Protein AF-A6J201-F1 (afdb_monomer_lite)

Foldseek 3Di:
DDDDDDDDDDDDDDDDDDDDDDDDDDDDDDDDDDDDDDDDDDDDPDPPPDDPDDCPCVVQWDADPVRDIDGCPDVVNVVVVVLVVVLVVLVVVLVVVVVVPDPCSVVSVVVSVD

InterPro domains:
  IPR016030 Cobalamin adenosyltransferase-like [PF01923] (52-112)
  IPR029499 Corrinoid adenosyltransferase, PduO-type [PTHR12213] (20-112)
  IPR036451 Cobalamin adenosyltransferase-like superfamily [G3DSA:1.20.1200.10] (62-114)
  IPR036451 Cobalamin adenosyltransferase-like superfamily [SSF89028] (51-111)

pLDDT: mean 70.96, std 21.81, range [35.56, 96.06]

Organism: Rattus norvegicus (NCBI:txid10116)

Radius of gyration: 30.6 Å; chains: 1; bounding box: 52×51×93 Å

Sequence (114 aa):
MAVWTFGGRLGLRGRLGGCRLLCPRFQSFGPQGGEDGDRPQPSSKAAKVLKIYTKTGDKGLSSTFTGERRPKDDQVFEALGTTDELSSAIGFAMELITEKGHTFAEELRKVKSV

Structure (mmCIF, N/CA/C/O backbone):
data_AF-A6J201-F1
#
_entry.id   AF-A6J201-F1
#
loop_
_atom_site.group_PDB
_atom_site.id
_atom_site.type_symbol
_atom_site.label_atom_id
_atom_site.label_alt_id
_atom_site.label_comp_id
_atom_site.label_asym_id
_atom_site.label_entity_id
_atom_site.label_seq_id
_atom_site.pdbx_PDB_ins_code
_atom_site.Cartn_x
_atom_site.Cartn_y
_atom_site.Cartn_z
_atom_site.occupancy
_atom_site.B_iso_or_equiv
_atom_site.auth_seq_id
_atom_site.auth_comp_id
_atom_site.auth_asym_id
_atom_site.auth_atom_id
_atom_site.pdbx_PDB_model_num
ATOM 1 N N . MET A 1 1 ? 13.793 35.196 77.330 1.00 38.09 1 MET A N 1
ATOM 2 C CA . MET A 1 1 ? 14.763 35.305 76.218 1.00 38.09 1 MET A CA 1
ATOM 3 C C . MET A 1 1 ? 14.027 35.125 74.898 1.00 38.09 1 MET A C 1
ATOM 5 O O . MET A 1 1 ? 13.117 34.312 74.858 1.00 38.09 1 MET A O 1
ATOM 9 N N . ALA A 1 2 ? 14.475 35.855 73.871 1.00 43.28 2 ALA A N 1
ATOM 10 C CA . ALA A 1 2 ? 14.192 35.691 72.440 1.00 43.28 2 ALA A CA 1
ATOM 11 C C . ALA A 1 2 ? 12.790 36.081 71.924 1.00 43.28 2 ALA A C 1
ATOM 13 O O . ALA A 1 2 ? 11.877 35.270 71.813 1.00 43.28 2 ALA A O 1
ATOM 14 N N . VAL A 1 3 ? 12.695 37.350 71.512 1.00 47.50 3 VAL A N 1
ATOM 15 C CA . VAL A 1 3 ? 11.806 37.816 70.442 1.00 47.50 3 VAL A CA 1
ATOM 16 C C . VAL A 1 3 ? 12.310 37.228 69.117 1.00 47.50 3 VAL A C 1
ATOM 18 O O . VAL A 1 3 ? 13.510 37.298 68.858 1.00 47.50 3 VAL A O 1
ATOM 21 N N . TRP A 1 4 ? 11.437 36.651 68.290 1.00 39.66 4 TRP A N 1
ATOM 22 C CA . TRP A 1 4 ? 11.756 36.302 66.901 1.00 39.66 4 TRP A CA 1
ATOM 23 C C . TRP A 1 4 ? 10.675 36.852 65.976 1.00 39.66 4 TRP A C 1
ATOM 25 O O . TRP A 1 4 ? 9.480 36.632 66.160 1.00 39.66 4 TRP A O 1
ATOM 35 N N . THR A 1 5 ? 11.140 37.646 65.021 1.00 47.25 5 THR A N 1
ATOM 36 C CA . THR A 1 5 ? 10.380 38.407 64.043 1.00 47.25 5 THR A CA 1
ATOM 37 C C . THR A 1 5 ? 10.041 37.553 62.825 1.00 47.25 5 THR A C 1
ATOM 39 O O . THR A 1 5 ? 10.774 36.653 62.423 1.00 47.25 5 THR A O 1
ATOM 42 N N . PHE A 1 6 ? 8.894 37.869 62.232 1.00 44.47 6 PHE A N 1
ATOM 43 C CA . PHE A 1 6 ? 8.360 37.280 61.013 1.00 44.47 6 PHE A CA 1
ATOM 44 C C . PHE A 1 6 ? 9.068 37.899 59.797 1.00 44.47 6 PHE A C 1
ATOM 46 O O . PHE A 1 6 ? 8.992 39.109 59.584 1.00 44.47 6 PHE A O 1
ATOM 53 N N . GLY A 1 7 ? 9.749 37.089 58.989 1.00 41.38 7 GLY A N 1
ATOM 54 C CA . GLY A 1 7 ? 10.387 37.541 57.756 1.00 41.38 7 GLY A CA 1
ATOM 55 C C . GLY A 1 7 ? 10.617 36.387 56.786 1.00 41.38 7 GLY A C 1
ATOM 56 O O . GLY A 1 7 ? 11.066 35.322 57.192 1.00 41.38 7 GLY A O 1
ATOM 57 N N . GLY A 1 8 ? 10.327 36.611 55.499 1.00 39.28 8 GLY A N 1
ATOM 58 C CA . GLY A 1 8 ? 10.816 35.755 54.410 1.00 39.28 8 GLY A CA 1
ATOM 59 C C . GLY A 1 8 ? 9.752 35.264 53.434 1.00 39.28 8 GLY A C 1
ATOM 60 O O . GLY A 1 8 ? 9.233 34.165 53.555 1.00 39.28 8 GLY A O 1
ATOM 61 N N . ARG A 1 9 ? 9.456 36.090 52.432 1.00 42.91 9 ARG A N 1
ATOM 62 C CA . ARG A 1 9 ? 8.483 35.890 51.352 1.00 42.91 9 ARG A CA 1
ATOM 63 C C . ARG A 1 9 ? 9.128 35.070 50.217 1.00 42.91 9 ARG A C 1
ATOM 65 O O . ARG A 1 9 ? 10.058 35.566 49.591 1.00 42.91 9 ARG A O 1
ATOM 72 N N . LEU A 1 10 ? 8.633 33.863 49.919 1.00 45.03 10 LEU A N 1
ATOM 73 C CA . LEU A 1 10 ? 8.966 33.110 48.695 1.00 45.03 10 LEU A CA 1
ATOM 74 C C . LEU A 1 10 ? 7.795 33.166 47.704 1.00 45.03 10 LEU A C 1
ATOM 76 O O . LEU A 1 10 ? 6.654 32.898 48.066 1.00 45.03 10 LEU A O 1
ATOM 80 N N . GLY A 1 11 ? 8.084 33.493 46.443 1.00 42.25 11 GLY A N 1
ATOM 81 C CA . GLY A 1 11 ? 7.097 33.470 45.363 1.00 42.25 11 GLY A CA 1
ATOM 82 C C . GLY A 1 11 ? 7.676 33.932 44.028 1.00 42.25 11 GLY A C 1
ATOM 83 O O . GLY A 1 11 ? 7.420 35.052 43.592 1.00 42.25 11 GLY A O 1
ATOM 84 N N . LEU A 1 12 ? 8.470 33.074 43.383 1.00 47.09 12 LEU A N 1
ATOM 85 C CA . LEU A 1 12 ? 8.933 33.254 42.004 1.00 47.09 12 LEU A CA 1
ATOM 86 C C . LEU A 1 12 ? 7.750 33.088 41.035 1.00 47.09 12 LEU A C 1
ATOM 88 O O . LEU A 1 12 ? 7.214 31.996 40.868 1.00 47.09 12 LEU A O 1
ATOM 92 N N . ARG A 1 13 ? 7.343 34.187 40.389 1.00 42.47 13 ARG A N 1
ATOM 93 C CA . ARG A 1 13 ? 6.370 34.202 39.286 1.00 42.47 13 ARG A CA 1
ATOM 94 C C . ARG A 1 13 ? 7.081 33.939 37.955 1.00 42.47 13 ARG A C 1
ATOM 96 O O . ARG A 1 13 ? 7.772 34.809 37.429 1.00 42.47 13 ARG A O 1
ATOM 103 N N . GLY A 1 14 ? 6.879 32.744 37.404 1.00 37.72 14 GLY A N 1
ATOM 104 C CA . GLY A 1 14 ? 7.305 32.350 36.061 1.00 37.72 14 GLY A CA 1
ATOM 105 C C . GLY A 1 14 ? 6.380 32.890 34.964 1.00 37.72 14 GLY A C 1
ATOM 106 O O . GLY A 1 14 ? 5.275 32.403 34.766 1.00 37.72 14 GLY A O 1
ATOM 107 N N . ARG A 1 15 ? 6.871 33.937 34.297 1.00 40.66 15 ARG A N 1
ATOM 108 C CA . ARG A 1 15 ? 6.705 34.382 32.898 1.00 40.66 15 ARG A CA 1
ATOM 109 C C . ARG A 1 15 ? 5.712 33.602 31.995 1.00 40.66 15 ARG A C 1
ATOM 111 O O . ARG A 1 15 ? 6.036 32.540 31.474 1.00 40.66 15 ARG A O 1
ATOM 118 N N . LEU A 1 16 ? 4.561 34.221 31.708 1.00 44.47 16 LEU A N 1
ATOM 119 C CA . LEU A 1 16 ? 3.648 33.864 30.609 1.00 44.47 16 LEU A CA 1
ATOM 120 C C . LEU A 1 16 ? 4.186 34.376 29.262 1.00 44.47 16 LEU A C 1
ATOM 122 O O . LEU A 1 16 ? 4.643 35.516 29.155 1.00 44.47 16 LEU A O 1
ATOM 126 N N . GLY A 1 17 ? 4.130 33.511 28.247 1.00 38.53 17 GLY A N 1
ATOM 127 C CA . GLY A 1 17 ? 4.542 33.775 26.872 1.00 38.53 17 GLY A CA 1
ATOM 128 C C . GLY A 1 17 ? 3.583 34.709 26.135 1.00 38.53 17 GLY A C 1
ATOM 129 O O . GLY A 1 17 ? 2.373 34.502 26.124 1.00 38.53 17 GLY A O 1
ATOM 130 N N . GLY A 1 18 ? 4.151 35.731 25.495 1.00 38.69 18 GLY A N 1
ATOM 131 C CA . GLY A 1 18 ? 3.462 36.620 24.570 1.00 38.69 18 GLY A CA 1
ATOM 132 C C . GLY A 1 18 ? 3.904 36.332 23.142 1.00 38.69 18 GLY A C 1
ATOM 133 O O . GLY A 1 18 ? 5.049 36.591 22.776 1.00 38.69 18 GLY A O 1
ATOM 134 N N . CYS A 1 19 ? 2.972 35.811 22.352 1.00 43.88 19 CYS A N 1
ATOM 135 C CA . CYS A 1 19 ? 3.015 35.773 20.898 1.00 43.88 19 CYS A CA 1
ATOM 136 C C . CYS A 1 19 ? 3.247 37.193 20.348 1.00 43.88 19 CYS A C 1
ATOM 138 O O . CYS A 1 19 ? 2.490 38.109 20.672 1.00 43.88 19 CYS A O 1
ATOM 140 N N . ARG A 1 20 ? 4.255 37.388 19.494 1.00 39.69 20 ARG A N 1
ATOM 141 C CA . ARG A 1 20 ? 4.321 38.551 18.602 1.00 39.69 20 ARG A CA 1
ATOM 142 C C . ARG A 1 20 ? 4.885 38.132 17.249 1.00 39.69 20 ARG A C 1
ATOM 144 O O . ARG A 1 20 ? 6.086 37.952 17.081 1.00 39.69 20 ARG A O 1
ATOM 151 N N . LEU A 1 21 ? 3.945 37.965 16.322 1.00 53.16 21 LEU A N 1
ATOM 152 C CA . LEU A 1 21 ? 4.075 38.168 14.883 1.00 53.16 21 LEU A CA 1
ATOM 153 C C . LEU A 1 21 ? 5.155 39.196 14.551 1.00 53.16 21 LEU A C 1
ATOM 155 O O . LEU A 1 21 ? 4.984 40.347 14.935 1.00 53.16 21 LEU A O 1
ATOM 159 N N . LEU A 1 22 ? 6.165 38.820 13.769 1.00 44.97 22 LEU A N 1
ATOM 160 C CA . LEU A 1 22 ? 6.859 39.749 12.877 1.00 44.97 22 LEU A CA 1
ATOM 161 C C . LEU A 1 22 ? 7.380 38.983 11.656 1.00 44.97 22 LEU A C 1
ATOM 163 O O . LEU A 1 22 ? 8.350 38.233 11.733 1.00 44.97 22 LEU A O 1
ATOM 167 N N . CYS A 1 23 ? 6.715 39.195 10.522 1.00 49.47 23 CYS A N 1
ATOM 168 C CA . CYS A 1 23 ? 7.236 38.916 9.192 1.00 49.47 23 CYS A CA 1
ATOM 169 C C . CYS A 1 23 ? 8.565 39.664 8.984 1.00 49.47 23 CYS A C 1
ATOM 171 O O . CYS A 1 23 ? 8.607 40.873 9.226 1.00 49.47 23 CYS A O 1
ATOM 173 N N . PRO A 1 24 ? 9.600 39.032 8.412 1.00 45.31 24 PRO A N 1
ATOM 174 C CA . PRO A 1 24 ? 10.596 39.738 7.627 1.00 45.31 24 PRO A CA 1
ATOM 175 C C . PRO A 1 24 ? 10.324 39.410 6.152 1.00 45.31 24 PRO A C 1
ATOM 177 O O . PRO A 1 24 ? 10.431 38.276 5.705 1.00 45.31 24 PRO A O 1
ATOM 180 N N . ARG A 1 25 ? 9.742 40.353 5.416 1.00 42.03 25 ARG A N 1
ATOM 181 C CA . ARG A 1 25 ? 10.501 41.382 4.691 1.00 42.03 25 ARG A CA 1
ATOM 182 C C . ARG A 1 25 ? 11.094 40.805 3.406 1.00 42.03 25 ARG A C 1
ATOM 184 O O . ARG A 1 25 ? 12.270 40.492 3.309 1.00 42.03 25 ARG A O 1
ATOM 191 N N . PHE A 1 26 ? 10.199 40.724 2.425 1.00 53.38 26 PHE A N 1
ATOM 192 C CA . PHE A 1 26 ? 10.428 41.079 1.029 1.00 53.38 26 PHE A CA 1
ATOM 193 C C . PHE A 1 26 ? 11.690 41.946 0.847 1.00 53.38 26 PHE A C 1
ATOM 195 O O . PHE A 1 26 ? 11.688 43.131 1.188 1.00 53.38 26 PHE A O 1
ATOM 202 N N . GLN A 1 27 ? 12.764 41.342 0.336 1.00 43.62 27 GLN A N 1
ATOM 203 C CA . GLN A 1 27 ? 13.927 42.033 -0.217 1.00 43.62 27 GLN A CA 1
ATOM 204 C C . GLN A 1 27 ? 14.290 41.386 -1.555 1.00 43.62 27 GLN A C 1
ATOM 206 O O . GLN A 1 27 ? 14.860 40.306 -1.623 1.00 43.62 27 GLN A O 1
ATOM 211 N N . SER A 1 28 ? 13.812 42.063 -2.596 1.00 41.72 28 SER A N 1
ATOM 212 C CA . SER A 1 28 ? 14.432 42.354 -3.885 1.00 41.72 28 SER A CA 1
ATOM 213 C C . SER A 1 28 ? 15.590 41.502 -4.416 1.00 41.72 28 SER A C 1
ATOM 215 O O . SER A 1 28 ? 16.656 41.423 -3.822 1.00 41.72 28 SER A O 1
ATOM 217 N N . PHE A 1 29 ? 15.382 41.124 -5.681 1.00 39.34 29 PHE A N 1
ATOM 218 C CA . PHE A 1 29 ? 16.308 41.234 -6.812 1.00 39.34 29 PHE A CA 1
ATOM 219 C C . PHE A 1 29 ? 17.630 40.459 -6.791 1.00 39.34 29 PHE A C 1
ATOM 221 O O . PHE A 1 29 ? 18.591 40.813 -6.119 1.00 39.34 29 PHE A O 1
ATOM 228 N N . GLY A 1 30 ? 17.720 39.551 -7.762 1.00 37.91 30 GLY A N 1
ATOM 229 C CA . GLY A 1 30 ? 18.953 39.277 -8.488 1.00 37.91 30 GLY A CA 1
ATOM 230 C C . GLY A 1 30 ? 18.702 38.334 -9.667 1.00 37.91 30 GLY A C 1
ATOM 231 O O . GLY A 1 30 ? 18.435 37.159 -9.431 1.00 37.91 30 GLY A O 1
ATOM 232 N N . PRO A 1 31 ? 18.759 38.804 -10.926 1.00 57.78 31 PRO A N 1
ATOM 233 C CA . PRO A 1 31 ? 18.970 37.951 -12.085 1.00 57.78 31 PRO A CA 1
ATOM 234 C C . PRO A 1 31 ? 20.478 37.839 -12.357 1.00 57.78 31 PRO A C 1
ATOM 236 O O . PRO A 1 31 ? 21.179 38.850 -12.345 1.00 57.78 31 PRO A O 1
ATOM 239 N N . GLN A 1 32 ? 20.968 36.624 -12.590 1.00 41.81 32 GLN A N 1
ATOM 240 C CA . GLN A 1 32 ? 22.244 36.282 -13.243 1.00 41.81 32 GLN A CA 1
ATOM 241 C C . GLN A 1 32 ? 22.271 34.748 -13.289 1.00 41.81 32 GLN A C 1
ATOM 243 O O . GLN A 1 32 ? 22.065 34.102 -12.269 1.00 41.81 32 GLN A O 1
ATOM 248 N N . GLY A 1 33 ? 22.280 34.104 -14.450 1.00 35.56 33 GLY A N 1
ATOM 249 C CA . GLY A 1 33 ? 23.325 34.208 -15.465 1.00 35.56 33 GLY A CA 1
ATOM 250 C C . GLY A 1 33 ? 24.074 32.876 -15.401 1.00 35.56 33 GLY A C 1
ATOM 251 O O . GLY A 1 33 ? 24.537 32.498 -14.331 1.00 35.56 33 GLY A O 1
ATOM 252 N N . GLY A 1 34 ? 24.044 32.100 -16.485 1.00 48.12 34 GLY A N 1
ATOM 253 C CA . GLY A 1 34 ? 24.728 30.810 -16.541 1.00 48.12 34 GLY A CA 1
ATOM 254 C C . GLY A 1 34 ? 26.236 30.998 -16.602 1.00 48.12 34 GLY A C 1
ATOM 255 O O . GLY A 1 34 ? 26.679 31.955 -17.219 1.00 48.12 34 GLY A O 1
ATOM 256 N N . GLU A 1 35 ? 26.979 30.068 -16.006 1.00 38.41 35 GLU A N 1
ATOM 257 C CA . GLU A 1 35 ? 28.402 29.851 -16.258 1.00 38.41 35 GLU A CA 1
ATOM 258 C C . GLU A 1 35 ? 28.771 28.413 -15.869 1.00 38.41 35 GLU A C 1
ATOM 260 O O . GLU A 1 35 ? 28.362 27.884 -14.830 1.00 38.41 35 GLU A O 1
ATOM 265 N N . ASP A 1 36 ? 29.480 27.777 -16.795 1.00 43.88 36 ASP A N 1
ATOM 266 C CA . ASP A 1 36 ? 30.012 26.429 -16.749 1.00 43.88 36 ASP A CA 1
ATOM 267 C C . ASP A 1 36 ? 31.116 26.266 -15.696 1.00 43.88 36 ASP A C 1
ATOM 269 O O . ASP A 1 36 ? 31.918 27.163 -15.466 1.00 43.88 36 ASP A O 1
ATOM 273 N N . GLY A 1 37 ? 31.214 25.047 -15.159 1.00 49.72 37 GLY A N 1
ATOM 274 C CA . GLY A 1 37 ? 32.472 24.472 -14.687 1.00 49.72 37 GLY A CA 1
ATOM 275 C C . GLY A 1 37 ? 33.038 24.995 -13.368 1.00 49.72 37 GLY A C 1
ATOM 276 O O . GLY A 1 37 ? 33.890 25.869 -13.365 1.00 49.72 37 GLY A O 1
ATOM 277 N N . ASP A 1 38 ? 32.732 24.300 -12.268 1.00 42.41 38 ASP A N 1
ATOM 278 C CA . ASP A 1 38 ? 33.796 23.869 -11.356 1.00 42.41 38 ASP A CA 1
ATOM 279 C C . ASP A 1 38 ? 33.343 22.719 -10.445 1.00 42.41 38 ASP A C 1
ATOM 281 O O . ASP A 1 38 ? 32.232 22.698 -9.912 1.00 42.41 38 ASP A O 1
ATOM 285 N N . ARG A 1 39 ? 34.208 21.715 -10.285 1.00 57.59 39 ARG A N 1
ATOM 286 C CA . ARG A 1 39 ? 33.991 20.538 -9.429 1.00 57.59 39 ARG A CA 1
ATOM 287 C C . ARG A 1 39 ? 34.337 20.902 -7.979 1.00 57.59 39 ARG A C 1
ATOM 289 O O . ARG A 1 39 ? 35.516 21.120 -7.709 1.00 57.59 39 ARG A O 1
ATOM 296 N N . PRO A 1 40 ? 33.420 20.809 -6.996 1.00 52.47 40 PRO A N 1
ATOM 297 C CA . PRO A 1 40 ? 33.815 20.908 -5.596 1.00 52.47 40 PRO A CA 1
ATOM 298 C C . PRO A 1 40 ? 34.229 19.530 -5.060 1.00 52.47 40 PRO A C 1
ATOM 300 O O . PRO A 1 40 ? 33.459 18.567 -5.084 1.00 52.47 40 PRO A O 1
ATOM 303 N N . GLN A 1 41 ? 35.467 19.444 -4.575 1.00 54.25 41 GLN A N 1
ATOM 304 C CA . GLN A 1 41 ? 36.003 18.334 -3.779 1.00 54.25 41 GLN A CA 1
ATOM 305 C C . GLN A 1 41 ? 35.333 18.273 -2.384 1.00 54.25 41 GLN A C 1
ATOM 307 O O . GLN A 1 41 ? 34.807 19.282 -1.908 1.00 54.25 41 GLN A O 1
ATOM 312 N N . PRO A 1 42 ? 35.311 17.097 -1.722 1.00 56.19 42 PRO A N 1
ATOM 313 C CA . PRO A 1 42 ? 34.365 16.783 -0.658 1.00 56.19 42 PRO A CA 1
ATOM 314 C C . PRO A 1 42 ? 34.805 17.397 0.672 1.00 56.19 42 PRO A C 1
ATOM 316 O O . PRO A 1 42 ? 35.763 16.938 1.292 1.00 56.19 42 PRO A O 1
ATOM 319 N N . SER A 1 43 ? 34.081 18.410 1.145 1.00 50.53 43 SER A N 1
ATOM 320 C CA . SER A 1 43 ? 34.320 19.014 2.453 1.00 50.53 43 SER A CA 1
ATOM 321 C C . SER A 1 43 ? 33.136 18.794 3.394 1.00 50.53 43 SER A C 1
ATOM 323 O O . SER A 1 43 ? 31.983 19.086 3.090 1.00 50.53 43 SER A O 1
ATOM 325 N N . SER A 1 44 ? 33.469 18.283 4.581 1.00 56.59 44 SER A N 1
ATOM 326 C CA . SER A 1 44 ? 32.642 18.185 5.789 1.00 56.59 44 SER A CA 1
ATOM 327 C C . SER A 1 44 ? 31.425 17.246 5.730 1.00 56.59 44 SER A C 1
ATOM 329 O O . SER A 1 44 ? 30.462 17.433 4.990 1.00 56.59 44 SER A O 1
ATOM 331 N N . LYS A 1 45 ? 31.447 16.209 6.579 1.00 59.47 45 LYS A N 1
ATOM 332 C CA . LYS A 1 45 ? 30.300 15.329 6.842 1.00 59.47 45 LYS A CA 1
ATOM 333 C C . LYS A 1 45 ? 29.214 16.105 7.600 1.00 59.47 45 LYS A C 1
ATOM 335 O O . LYS A 1 45 ? 29.042 15.927 8.801 1.00 59.47 45 LYS A O 1
ATOM 340 N N . ALA A 1 46 ? 28.474 16.958 6.901 1.00 65.44 46 ALA A N 1
ATOM 341 C CA . ALA A 1 46 ? 27.154 17.376 7.342 1.00 65.44 46 ALA A CA 1
ATOM 342 C C . ALA A 1 46 ?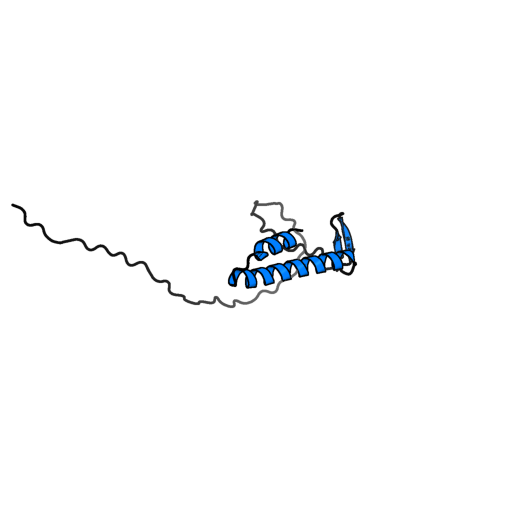 26.231 16.151 7.270 1.00 65.44 46 ALA A C 1
ATOM 344 O O . ALA A 1 46 ? 26.220 15.446 6.255 1.00 65.44 46 ALA A O 1
ATOM 345 N N . ALA A 1 47 ? 25.485 15.870 8.341 1.00 67.50 47 ALA A N 1
ATOM 346 C CA . ALA A 1 47 ? 24.436 14.857 8.327 1.00 67.50 47 ALA A CA 1
ATOM 347 C C . ALA A 1 47 ? 23.451 15.225 7.214 1.00 67.50 47 ALA A C 1
ATOM 349 O O . ALA A 1 47 ? 22.668 16.168 7.331 1.00 67.50 47 ALA A O 1
ATOM 350 N N . LYS A 1 48 ? 23.571 14.540 6.077 1.00 75.88 48 LYS A N 1
ATOM 351 C CA . LYS A 1 48 ? 22.747 14.802 4.909 1.00 75.88 48 LYS A CA 1
ATOM 352 C C . LYS A 1 48 ? 21.329 14.413 5.306 1.00 75.88 48 LYS A C 1
ATOM 354 O O . LYS A 1 48 ? 21.054 13.227 5.458 1.00 75.88 48 LYS A O 1
ATOM 359 N N . VAL A 1 49 ? 20.458 15.401 5.517 1.00 80.75 49 VAL A N 1
ATOM 360 C CA . VAL A 1 49 ? 19.024 15.164 5.712 1.00 80.75 49 VAL A CA 1
ATOM 361 C C . VAL A 1 49 ? 18.562 14.340 4.515 1.00 80.75 49 VAL A C 1
ATOM 363 O O . VAL A 1 49 ? 18.608 14.812 3.373 1.00 80.75 49 VAL A O 1
ATOM 366 N N . LEU A 1 50 ? 18.230 13.072 4.762 1.00 86.38 50 LEU A N 1
ATOM 367 C CA . LEU A 1 50 ? 17.799 12.164 3.712 1.00 86.38 50 LEU A CA 1
ATOM 368 C C . LEU A 1 50 ? 16.475 12.694 3.172 1.00 86.38 50 LEU A C 1
ATOM 370 O O . LEU A 1 50 ? 15.505 12.868 3.907 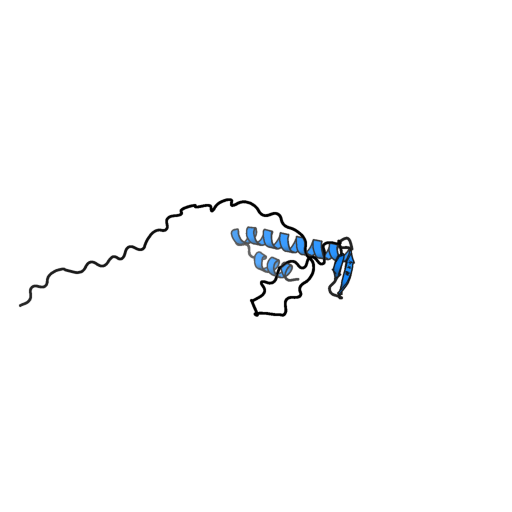1.00 86.38 50 LEU A O 1
ATOM 374 N N . LYS A 1 51 ? 16.456 13.003 1.877 1.00 87.44 51 LYS A N 1
ATOM 375 C CA . LYS A 1 51 ? 15.223 13.388 1.197 1.00 87.44 51 LYS A CA 1
ATOM 376 C C . LYS A 1 51 ? 14.339 12.147 1.117 1.00 87.44 51 LYS A C 1
ATOM 378 O O . LYS A 1 51 ? 14.808 11.101 0.682 1.00 87.44 51 LYS A O 1
ATOM 383 N N . ILE A 1 52 ? 13.072 12.287 1.502 1.00 90.38 52 ILE A N 1
ATOM 384 C CA . ILE A 1 52 ? 12.073 11.207 1.414 1.00 90.38 52 ILE A CA 1
ATOM 385 C C . ILE A 1 52 ? 11.843 10.799 -0.056 1.00 90.38 52 ILE A C 1
ATOM 387 O O . ILE A 1 52 ? 11.519 9.653 -0.341 1.00 90.38 52 ILE A O 1
ATOM 391 N N . TYR A 1 53 ? 12.061 11.717 -1.006 1.00 89.31 53 TYR A N 1
ATOM 392 C CA . TYR A 1 53 ? 11.868 11.486 -2.437 1.00 89.31 53 TYR A CA 1
ATOM 393 C C . TYR A 1 53 ? 13.190 11.336 -3.205 1.00 89.31 53 TYR A C 1
ATOM 395 O O . TYR A 1 53 ? 14.161 12.064 -2.984 1.00 89.31 53 TYR A O 1
ATOM 403 N N . THR A 1 54 ? 13.188 10.432 -4.184 1.00 91.56 54 THR A N 1
ATOM 404 C CA . THR A 1 54 ? 14.342 10.114 -5.044 1.00 91.56 54 THR A CA 1
ATOM 405 C C . THR A 1 54 ? 14.187 10.609 -6.485 1.00 91.56 54 THR A C 1
ATOM 407 O O . THR A 1 54 ? 15.178 10.657 -7.209 1.00 91.56 54 THR A O 1
ATOM 410 N N . LYS A 1 55 ? 12.967 10.992 -6.903 1.00 91.56 55 LYS A N 1
ATOM 411 C CA . LYS A 1 55 ? 12.601 11.398 -8.281 1.00 91.56 55 LYS A CA 1
ATOM 412 C C . LYS A 1 55 ? 12.782 10.310 -9.353 1.00 91.56 55 LYS A C 1
ATOM 414 O O . LYS A 1 55 ? 12.670 10.570 -10.547 1.00 91.56 55 LYS A O 1
ATOM 419 N N . THR A 1 56 ? 13.060 9.063 -8.964 1.00 88.56 56 THR A N 1
ATOM 420 C CA . THR A 1 56 ? 13.287 7.966 -9.924 1.00 88.56 56 THR A CA 1
ATOM 421 C C . THR A 1 56 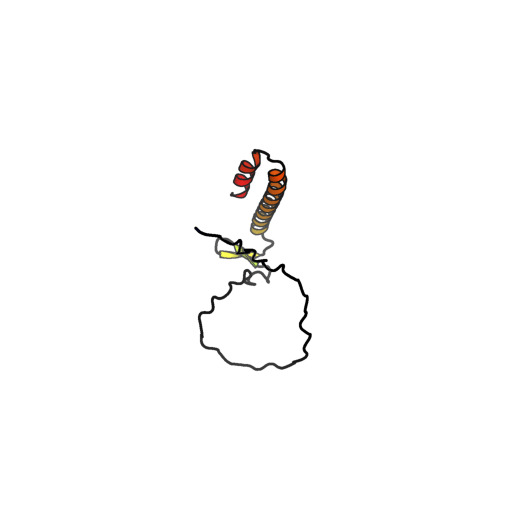? 12.011 7.520 -10.635 1.00 88.56 56 THR A C 1
ATOM 423 O O . THR A 1 56 ? 12.106 6.904 -11.698 1.00 88.56 56 THR A O 1
ATOM 426 N N . GLY A 1 57 ? 10.842 7.831 -10.065 1.00 90.25 57 GLY A N 1
ATOM 427 C CA . GLY A 1 57 ? 9.520 7.450 -10.565 1.00 90.25 57 GLY A CA 1
ATOM 428 C C . GLY A 1 57 ? 8.810 8.495 -11.430 1.00 90.25 57 GLY A C 1
ATOM 429 O O . GLY A 1 57 ? 7.668 8.253 -11.822 1.00 90.25 57 GLY A O 1
ATOM 430 N N . ASP A 1 58 ? 9.450 9.629 -11.731 1.00 91.56 58 ASP A N 1
ATOM 431 C CA . ASP A 1 58 ? 8.827 10.764 -12.438 1.00 91.56 58 ASP A CA 1
ATOM 432 C C . ASP A 1 58 ? 8.501 10.434 -13.905 1.00 91.56 58 ASP A C 1
ATOM 434 O O . ASP A 1 58 ? 7.598 11.013 -14.497 1.00 91.56 58 ASP A O 1
ATOM 438 N N . LYS A 1 59 ? 9.196 9.448 -14.485 1.00 90.88 59 LYS A N 1
ATOM 439 C CA . LYS A 1 59 ? 8.949 8.940 -15.846 1.00 90.88 59 LYS A CA 1
ATOM 440 C C . LYS A 1 59 ? 7.846 7.870 -15.915 1.00 90.88 59 LYS A C 1
ATOM 442 O O . LYS A 1 59 ? 7.752 7.175 -16.917 1.00 90.88 59 LYS A O 1
ATOM 447 N N . GLY A 1 60 ? 7.085 7.665 -14.837 1.00 90.62 60 GLY A N 1
ATOM 448 C CA . GLY A 1 60 ? 6.024 6.647 -14.782 1.00 90.62 60 GLY A CA 1
ATOM 449 C C . GLY A 1 60 ? 6.515 5.207 -14.580 1.00 90.62 60 GLY A C 1
ATOM 450 O O . GLY A 1 60 ? 5.729 4.275 -14.692 1.00 90.62 60 GLY A O 1
ATOM 451 N N . LEU A 1 61 ? 7.799 5.007 -14.255 1.00 91.81 61 LEU A N 1
ATOM 452 C CA . LEU A 1 61 ? 8.399 3.685 -14.029 1.00 91.81 61 LEU A CA 1
ATOM 453 C C . LEU A 1 61 ? 8.751 3.480 -12.557 1.00 91.81 61 LEU A C 1
ATOM 455 O O . LEU A 1 61 ? 9.475 4.299 -11.984 1.00 91.81 61 LEU A O 1
ATOM 459 N N . SER A 1 62 ? 8.354 2.350 -11.982 1.00 92.44 62 SER A N 1
ATOM 460 C CA . SER A 1 62 ? 8.713 1.947 -10.619 1.00 92.44 62 SER A CA 1
ATOM 461 C C . SER A 1 62 ? 9.465 0.615 -10.616 1.00 92.44 62 SER A C 1
ATOM 463 O O . SER A 1 62 ? 9.439 -0.116 -11.604 1.00 92.44 62 SER A O 1
ATOM 465 N N . SER A 1 63 ? 10.185 0.323 -9.536 1.00 91.94 63 SER A N 1
ATOM 466 C CA . SER A 1 63 ? 10.903 -0.944 -9.363 1.00 91.94 63 SER A CA 1
ATOM 467 C C . SER A 1 63 ? 10.077 -1.897 -8.507 1.00 91.94 63 SER A C 1
ATOM 469 O O . SER A 1 63 ? 9.561 -1.501 -7.464 1.00 91.94 63 SER A O 1
ATOM 471 N N . THR A 1 64 ? 9.976 -3.152 -8.930 1.00 91.19 64 THR A N 1
AT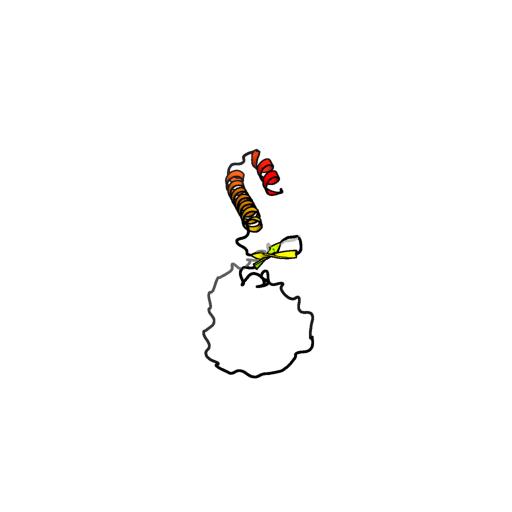OM 472 C CA . THR A 1 64 ? 9.419 -4.244 -8.122 1.00 91.19 64 THR A CA 1
ATOM 473 C C . THR A 1 64 ? 10.448 -4.736 -7.097 1.00 91.19 64 THR A C 1
ATOM 475 O O . THR A 1 64 ? 11.624 -4.364 -7.151 1.00 91.19 64 THR A O 1
ATOM 478 N N . PHE A 1 65 ? 10.027 -5.597 -6.163 1.00 88.31 65 PHE A N 1
ATOM 479 C CA . PHE A 1 65 ? 10.911 -6.172 -5.139 1.00 88.31 65 PHE A CA 1
ATOM 480 C C . PHE A 1 65 ? 12.112 -6.933 -5.729 1.00 88.31 65 PHE A C 1
ATOM 482 O O . PHE A 1 65 ? 13.195 -6.935 -5.153 1.00 88.31 65 PHE A O 1
ATOM 489 N N . THR A 1 66 ? 11.950 -7.529 -6.912 1.00 89.50 66 THR A N 1
ATOM 490 C CA . THR A 1 66 ? 13.015 -8.246 -7.631 1.00 89.50 66 THR A CA 1
ATOM 491 C C . THR A 1 66 ? 14.008 -7.309 -8.333 1.00 89.50 66 THR A C 1
ATOM 493 O O . THR A 1 66 ? 14.995 -7.774 -8.898 1.00 89.50 66 THR A O 1
ATOM 496 N N . GLY A 1 67 ? 13.778 -5.992 -8.300 1.00 87.12 67 GLY A N 1
ATOM 497 C CA . GLY A 1 67 ? 14.606 -4.976 -8.955 1.00 87.12 67 GLY A CA 1
ATOM 498 C C . GLY A 1 67 ? 14.206 -4.674 -10.401 1.00 87.12 67 GLY A C 1
ATOM 499 O O . GLY A 1 67 ? 14.751 -3.746 -11.002 1.00 87.12 67 GLY A O 1
ATOM 500 N N . GLU A 1 68 ? 13.233 -5.398 -10.959 1.00 90.44 68 GLU A N 1
ATOM 501 C CA . GLU A 1 68 ? 12.716 -5.149 -12.304 1.00 90.44 68 GLU A CA 1
ATOM 502 C C . GLU A 1 68 ? 11.949 -3.819 -12.357 1.00 90.44 68 GLU A C 1
ATOM 504 O O . GLU A 1 68 ? 11.107 -3.553 -11.496 1.00 90.44 68 GLU A O 1
ATOM 509 N N . ARG A 1 69 ? 12.215 -2.985 -13.374 1.00 91.94 69 ARG A N 1
ATOM 510 C CA . ARG A 1 69 ? 11.498 -1.720 -13.584 1.00 91.94 69 ARG A CA 1
ATOM 511 C C . ARG A 1 69 ? 10.326 -1.911 -14.530 1.00 91.94 69 ARG A C 1
ATOM 513 O O . ARG A 1 69 ? 10.527 -2.252 -15.690 1.00 91.94 69 ARG A O 1
ATOM 520 N N . ARG A 1 70 ? 9.128 -1.606 -14.049 1.00 90.50 70 ARG A N 1
ATOM 521 C CA . ARG A 1 70 ? 7.878 -1.739 -14.797 1.00 90.50 70 ARG A CA 1
ATOM 522 C C . ARG A 1 70 ? 7.077 -0.433 -14.788 1.00 90.50 70 ARG A C 1
ATOM 524 O O . ARG A 1 70 ? 7.321 0.417 -13.920 1.00 90.50 70 ARG A O 1
ATOM 531 N N . PRO A 1 71 ? 6.180 -0.219 -15.767 1.00 93.62 71 PRO A N 1
ATOM 532 C CA . PRO A 1 71 ? 5.256 0.912 -15.738 1.00 93.62 71 PRO A CA 1
ATOM 533 C C . PRO A 1 71 ? 4.376 0.845 -14.493 1.00 93.62 71 PRO A C 1
ATOM 535 O O . PRO A 1 71 ? 4.017 -0.242 -14.053 1.00 93.62 71 PRO A O 1
ATOM 538 N N . LYS A 1 72 ? 4.046 2.006 -13.921 1.00 92.06 72 LYS A N 1
ATOM 539 C CA . LYS A 1 72 ? 3.167 2.102 -12.743 1.00 92.06 72 LYS A CA 1
ATOM 540 C C . LYS A 1 72 ? 1.759 1.566 -12.999 1.00 92.06 72 LYS A C 1
ATOM 542 O O . LYS A 1 72 ? 1.125 1.138 -12.050 1.00 92.06 72 LYS A O 1
ATOM 547 N N . ASP A 1 73 ? 1.343 1.531 -14.260 1.00 91.75 73 ASP A N 1
ATOM 548 C CA . ASP A 1 73 ? 0.033 1.035 -14.689 1.00 91.75 73 ASP A CA 1
ATOM 549 C C . ASP A 1 73 ? -0.004 -0.507 -14.840 1.00 91.75 73 ASP A C 1
ATOM 551 O O . ASP A 1 73 ? -0.987 -1.066 -15.323 1.00 91.75 73 ASP A O 1
ATOM 555 N N . ASP A 1 74 ? 1.080 -1.219 -14.496 1.00 94.44 74 ASP A N 1
ATOM 556 C CA . ASP A 1 74 ? 1.099 -2.689 -14.474 1.00 94.44 74 ASP A CA 1
ATOM 557 C C . ASP A 1 74 ? 0.212 -3.232 -13.335 1.00 94.44 74 ASP A C 1
ATOM 559 O O . ASP A 1 74 ? 0.184 -2.693 -12.227 1.00 94.44 74 ASP A O 1
ATOM 563 N N . GLN A 1 75 ? -0.439 -4.373 -13.573 1.00 94.38 75 GLN A N 1
ATOM 564 C CA . GLN A 1 75 ? -1.332 -5.053 -12.629 1.00 94.38 75 GLN A CA 1
ATOM 565 C C . GLN A 1 75 ? -0.666 -5.358 -11.283 1.00 94.38 75 GLN A C 1
ATOM 567 O O . GLN A 1 75 ? -1.334 -5.401 -10.252 1.00 94.38 75 GLN A O 1
ATOM 572 N N . VAL A 1 76 ? 0.655 -5.566 -11.274 1.00 93.00 76 VAL A N 1
ATOM 573 C CA . VAL A 1 76 ? 1.415 -5.780 -10.036 1.00 93.00 76 VAL A CA 1
ATOM 574 C C . VAL A 1 76 ? 1.322 -4.558 -9.122 1.00 93.00 76 VAL A C 1
ATOM 576 O O . VAL A 1 76 ? 1.094 -4.708 -7.924 1.00 93.00 76 VAL A O 1
ATOM 579 N N . PHE A 1 77 ? 1.480 -3.350 -9.667 1.00 93.88 77 PHE A N 1
ATOM 580 C CA . PHE A 1 77 ? 1.399 -2.127 -8.871 1.00 93.88 77 PHE A CA 1
ATOM 581 C C . PHE A 1 77 ? -0.040 -1.773 -8.512 1.00 93.88 77 PHE A C 1
ATOM 583 O O . PHE A 1 77 ? -0.253 -1.293 -7.405 1.00 93.88 77 PHE A O 1
ATOM 590 N N . GLU A 1 78 ? -1.014 -2.086 -9.368 1.00 95.12 78 GLU A N 1
ATOM 591 C CA . GLU A 1 78 ? -2.441 -1.966 -9.037 1.00 95.12 78 GLU A CA 1
ATOM 592 C C . GLU A 1 78 ? -2.824 -2.835 -7.831 1.00 95.12 78 GLU A C 1
ATOM 594 O O . GLU A 1 78 ? -3.430 -2.353 -6.873 1.00 95.12 78 GLU A O 1
ATOM 599 N N . ALA A 1 79 ? -2.414 -4.107 -7.820 1.00 94.44 79 ALA A N 1
ATOM 600 C CA . ALA A 1 79 ? -2.690 -5.015 -6.707 1.00 94.44 79 ALA A CA 1
ATOM 601 C C . ALA A 1 79 ? -2.018 -4.553 -5.400 1.00 94.44 79 ALA A C 1
ATOM 603 O O . ALA A 1 79 ? -2.638 -4.567 -4.332 1.00 94.44 79 ALA A O 1
ATOM 604 N N . LEU A 1 80 ? -0.758 -4.109 -5.483 1.00 93.50 80 LEU A N 1
ATOM 605 C CA . LEU A 1 80 ? -0.023 -3.575 -4.333 1.00 93.50 80 LEU A CA 1
ATOM 606 C C . LEU A 1 80 ? -0.635 -2.262 -3.826 1.00 93.50 80 LEU A C 1
ATOM 608 O O . LEU A 1 80 ? -0.799 -2.098 -2.620 1.00 93.50 80 LEU A O 1
ATOM 612 N N . GLY A 1 81 ? -1.014 -1.360 -4.733 1.00 94.69 81 GLY A N 1
ATOM 613 C CA . GLY A 1 81 ? -1.658 -0.088 -4.410 1.00 94.69 81 GLY A CA 1
ATOM 614 C C . GLY A 1 81 ? -3.013 -0.289 -3.740 1.00 94.69 81 GLY A C 1
ATOM 615 O O . GLY A 1 81 ? -3.244 0.252 -2.666 1.00 94.69 81 GLY A O 1
ATOM 616 N N . THR A 1 82 ? -3.857 -1.165 -4.291 1.00 96.06 82 THR A N 1
ATOM 617 C CA . THR A 1 82 ? -5.163 -1.510 -3.699 1.00 96.06 82 THR A CA 1
ATOM 618 C C . THR A 1 82 ? -5.009 -2.064 -2.276 1.00 96.06 82 THR A C 1
ATOM 620 O O . THR A 1 82 ? -5.799 -1.757 -1.382 1.00 96.06 82 THR A O 1
ATOM 623 N N . THR A 1 83 ? -3.967 -2.866 -2.037 1.00 94.94 83 THR A N 1
ATOM 624 C CA . THR A 1 83 ? -3.664 -3.407 -0.702 1.00 94.94 83 THR A CA 1
ATOM 625 C C . THR A 1 83 ? -3.219 -2.305 0.267 1.00 94.94 83 THR A C 1
ATOM 627 O O . THR A 1 83 ? -3.663 -2.275 1.417 1.00 94.94 83 THR A O 1
ATOM 630 N N . ASP A 1 84 ? -2.390 -1.364 -0.188 1.00 94.62 84 ASP A N 1
ATOM 631 C CA . ASP A 1 84 ? -1.945 -0.222 0.620 1.00 94.62 84 ASP A CA 1
ATOM 632 C C . ASP A 1 84 ? -3.106 0.728 0.973 1.00 94.62 84 ASP A C 1
ATOM 634 O O . ASP A 1 84 ? -3.242 1.163 2.124 1.00 94.62 84 ASP A O 1
ATOM 638 N N . GLU A 1 85 ? -4.013 0.969 0.023 1.00 96.00 85 GLU A N 1
ATOM 639 C CA . GLU A 1 85 ? -5.246 1.733 0.233 1.00 96.00 85 GLU A CA 1
ATOM 640 C C . GLU A 1 85 ? -6.157 1.075 1.273 1.00 96.00 85 GLU A C 1
ATOM 642 O O . GLU A 1 85 ? -6.610 1.738 2.213 1.00 96.00 85 GLU A O 1
ATOM 647 N N . LEU A 1 86 ? -6.370 -0.241 1.167 1.00 94.44 86 LEU A N 1
ATOM 648 C CA . LEU A 1 86 ? -7.115 -1.009 2.164 1.00 94.44 86 LEU A CA 1
ATOM 649 C C . LEU A 1 86 ? -6.481 -0.867 3.554 1.00 94.44 86 LEU A C 1
ATOM 651 O O . LEU A 1 86 ? -7.180 -0.612 4.537 1.00 94.44 86 LEU A O 1
ATOM 655 N N . SER A 1 87 ? -5.156 -0.986 3.649 1.00 93.81 87 SER A N 1
ATOM 656 C CA . SER A 1 87 ? -4.439 -0.864 4.921 1.00 93.81 87 SER A CA 1
ATOM 657 C C . SER A 1 87 ? -4.602 0.530 5.553 1.00 93.81 87 SER A C 1
ATOM 659 O O . SER A 1 87 ? -4.668 0.665 6.784 1.00 93.81 87 SER A O 1
ATOM 661 N N . SER A 1 88 ? -4.685 1.572 4.721 1.00 93.12 88 SER A N 1
ATOM 662 C CA . SER A 1 88 ? -4.917 2.957 5.134 1.00 93.12 88 SER A CA 1
ATOM 663 C C . SER A 1 88 ? -6.356 3.161 5.611 1.00 93.12 88 SER A C 1
ATOM 665 O O . SER A 1 88 ? -6.571 3.739 6.678 1.00 93.12 88 SER A O 1
ATOM 667 N N . ALA A 1 89 ? -7.334 2.600 4.894 1.00 94.25 89 ALA A N 1
ATOM 668 C CA . ALA A 1 89 ? -8.741 2.615 5.289 1.00 94.25 89 ALA A CA 1
ATOM 669 C C . ALA A 1 89 ? -8.980 1.883 6.622 1.00 94.25 89 ALA A C 1
ATOM 671 O O . ALA A 1 89 ? -9.694 2.393 7.486 1.00 94.25 89 ALA A O 1
ATOM 672 N N . ILE A 1 90 ? -8.329 0.732 6.836 1.00 91.50 90 ILE A N 1
ATOM 673 C CA . ILE A 1 90 ? -8.368 0.009 8.118 1.00 91.50 90 ILE A CA 1
ATOM 674 C C . ILE A 1 90 ? -7.785 0.874 9.240 1.00 91.50 90 ILE A C 1
ATOM 676 O O . ILE A 1 90 ? -8.382 0.966 10.309 1.00 91.50 90 ILE A O 1
ATOM 680 N N . GLY A 1 91 ? -6.654 1.546 9.000 1.00 90.50 91 GLY A N 1
ATOM 681 C CA . GLY A 1 91 ? -6.044 2.446 9.984 1.00 90.50 91 GLY A CA 1
ATOM 682 C C . GLY A 1 91 ? -6.977 3.589 10.393 1.00 90.50 91 GLY A C 1
ATOM 683 O O . GLY A 1 91 ? -7.114 3.877 11.579 1.00 90.50 91 GLY A O 1
ATOM 684 N N . PHE A 1 92 ? -7.677 4.182 9.427 1.00 91.06 92 PHE A N 1
ATOM 685 C CA . PHE A 1 92 ? -8.684 5.205 9.701 1.00 91.06 92 PHE A CA 1
ATOM 686 C C . PHE A 1 92 ? -9.876 4.652 10.499 1.00 91.06 92 PHE A C 1
ATOM 688 O O . PHE A 1 92 ? -10.298 5.253 11.485 1.00 91.06 92 PHE A O 1
ATOM 695 N N . ALA A 1 93 ? -10.394 3.479 10.123 1.00 88.94 93 ALA A N 1
ATOM 696 C CA . ALA A 1 93 ? -11.480 2.832 10.855 1.00 88.94 93 ALA A CA 1
ATOM 697 C C . ALA A 1 93 ? -11.086 2.505 12.307 1.00 88.94 93 ALA A C 1
ATOM 699 O O . ALA A 1 93 ? -11.900 2.671 13.215 1.00 88.94 93 ALA A O 1
ATOM 700 N N . MET A 1 94 ? -9.839 2.085 12.545 1.00 88.06 94 MET A N 1
ATOM 701 C CA . MET A 1 94 ? -9.324 1.797 13.887 1.00 88.06 94 MET A CA 1
ATOM 702 C C . MET A 1 94 ? -9.341 3.021 14.809 1.00 88.06 94 MET A C 1
ATOM 704 O O . MET A 1 94 ? -9.645 2.863 15.992 1.00 88.06 94 MET A O 1
ATOM 708 N N . GLU A 1 95 ? -9.067 4.220 14.292 1.00 87.81 95 GLU A N 1
ATOM 709 C CA . GLU A 1 95 ? -9.140 5.455 15.084 1.00 87.81 95 GLU A CA 1
ATOM 710 C C . GLU A 1 95 ? -10.571 5.676 15.602 1.00 87.81 95 GLU A C 1
ATOM 712 O O . GLU A 1 95 ? -10.795 5.806 16.804 1.00 87.81 95 GLU A O 1
ATOM 717 N N . LEU A 1 96 ? -11.565 5.551 14.714 1.00 87.50 96 LEU A N 1
ATOM 718 C CA . LEU A 1 96 ? -12.989 5.692 15.052 1.00 87.50 96 LEU A CA 1
ATOM 719 C C . LEU A 1 96 ? -13.498 4.619 16.029 1.00 87.50 96 LEU A C 1
ATOM 721 O O . LEU A 1 96 ? -14.462 4.834 16.766 1.00 87.50 96 LEU A O 1
ATOM 725 N N . ILE A 1 97 ? -12.901 3.427 16.000 1.00 85.62 97 ILE A N 1
ATOM 726 C CA . ILE A 1 97 ? -13.274 2.304 16.868 1.00 85.62 97 ILE A CA 1
ATOM 727 C C . ILE A 1 97 ? -12.643 2.444 18.255 1.00 85.62 97 ILE A C 1
ATOM 729 O O . ILE A 1 97 ? -13.279 2.092 19.252 1.00 85.62 97 ILE A O 1
ATOM 733 N N . THR A 1 98 ? -11.418 2.965 18.329 1.00 80.81 98 THR A N 1
ATOM 734 C CA . THR A 1 98 ? -10.702 3.180 19.594 1.00 80.81 98 THR A CA 1
ATOM 735 C C . THR A 1 98 ? -11.451 4.177 20.477 1.00 80.81 98 THR A C 1
ATOM 737 O O . THR A 1 98 ? -11.581 3.944 21.676 1.00 80.81 98 THR A O 1
ATOM 740 N N . GLU A 1 99 ? -12.060 5.208 19.883 1.00 77.62 99 GLU A N 1
ATOM 741 C CA . GLU A 1 99 ? -12.953 6.143 20.586 1.00 77.62 99 GLU A CA 1
ATOM 742 C C . GLU A 1 99 ? -14.170 5.456 21.234 1.00 77.62 99 GLU A C 1
ATOM 744 O O . GLU A 1 99 ? -14.682 5.920 22.252 1.00 77.62 99 GLU A O 1
ATOM 749 N N . LYS A 1 100 ? -14.637 4.337 20.665 1.00 80.06 100 LYS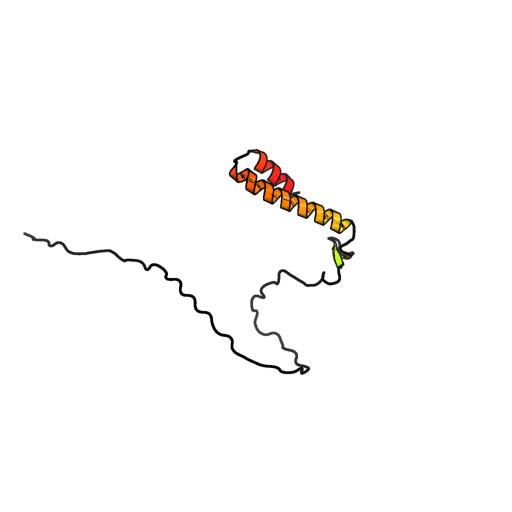 A N 1
ATOM 750 C CA . LYS A 1 100 ? -15.831 3.601 21.117 1.00 80.06 100 LYS A CA 1
ATOM 751 C C . LYS A 1 100 ? -15.520 2.408 22.027 1.00 80.06 100 LYS A C 1
ATOM 753 O O . LYS A 1 100 ? -16.439 1.864 22.634 1.00 80.06 100 LYS A O 1
ATOM 758 N N . GLY A 1 101 ? -14.254 1.999 22.135 1.00 76.38 101 GLY A N 1
ATOM 759 C CA . GLY A 1 101 ? -13.809 0.934 23.040 1.00 76.38 101 GLY A CA 1
ATOM 760 C C . GLY A 1 101 ? -14.227 -0.487 22.638 1.00 76.38 101 GLY A C 1
ATOM 761 O O . GLY A 1 101 ? -14.488 -1.314 23.511 1.00 76.38 101 GLY A O 1
ATOM 762 N N . HIS A 1 102 ? -14.317 -0.799 21.340 1.00 77.00 102 HIS A N 1
ATOM 763 C CA . HIS A 1 102 ? -14.663 -2.157 20.899 1.00 77.00 102 HIS A CA 1
ATOM 764 C C . HIS A 1 102 ? -13.473 -3.134 20.957 1.00 77.00 102 HIS A C 1
ATOM 766 O O . HIS A 1 102 ? -12.333 -2.788 20.656 1.00 77.00 102 HIS A O 1
ATOM 772 N N . THR A 1 103 ? -13.758 -4.398 21.275 1.00 78.75 103 THR A N 1
ATOM 773 C CA . THR A 1 103 ? -12.767 -5.470 21.487 1.00 78.75 103 THR A CA 1
ATOM 774 C C . THR A 1 103 ? -12.072 -5.968 20.215 1.00 78.75 103 THR A C 1
ATOM 776 O O . THR A 1 103 ? -10.974 -6.513 20.300 1.00 78.75 103 THR A O 1
ATOM 779 N N . PHE A 1 104 ? -12.660 -5.757 19.033 1.00 81.69 104 PHE A N 1
ATOM 780 C CA . PHE A 1 104 ? -12.104 -6.229 17.756 1.00 81.69 104 PHE A CA 1
ATOM 781 C C . PHE A 1 104 ? -10.984 -5.333 17.192 1.00 81.69 104 PHE A C 1
ATOM 783 O O . PHE A 1 104 ? -10.415 -5.633 16.142 1.00 81.69 104 PHE A O 1
ATOM 790 N N . ALA A 1 105 ? -10.610 -4.254 17.890 1.00 81.06 105 ALA A N 1
ATOM 791 C CA . ALA A 1 105 ? -9.487 -3.399 17.496 1.00 81.06 105 ALA A CA 1
ATOM 792 C C . ALA A 1 105 ? -8.160 -4.180 17.390 1.00 81.06 105 ALA A C 1
ATOM 794 O O . ALA A 1 105 ? -7.363 -3.938 16.482 1.00 81.06 105 ALA A O 1
ATOM 795 N N . GLU A 1 106 ? -7.944 -5.164 18.269 1.00 82.75 106 GLU A N 1
ATOM 796 C CA . GLU A 1 106 ? -6.759 -6.033 18.225 1.00 82.75 106 GLU A CA 1
ATOM 797 C C . GLU A 1 106 ? -6.769 -6.993 17.029 1.00 82.75 106 GLU A C 1
ATOM 799 O O . GLU A 1 106 ? -5.715 -7.335 16.493 1.00 82.75 106 GLU A O 1
ATOM 804 N N . GLU A 1 107 ? -7.948 -7.415 16.573 1.00 85.31 107 GLU A N 1
ATOM 805 C CA . GLU A 1 107 ? -8.089 -8.267 15.390 1.00 85.31 107 GLU A CA 1
ATOM 806 C C . GLU A 1 107 ? -7.785 -7.475 14.117 1.00 85.31 107 GLU A C 1
ATOM 808 O O . GLU A 1 107 ? -7.011 -7.928 13.275 1.00 85.31 107 GLU A O 1
ATOM 813 N N . LEU A 1 108 ? -8.295 -6.244 14.019 1.00 83.81 108 LEU A N 1
ATOM 814 C CA . LEU A 1 108 ? -7.996 -5.343 12.903 1.00 83.81 108 LEU A CA 1
ATOM 815 C C . LEU A 1 108 ? -6.509 -4.988 12.817 1.00 83.81 108 LEU A C 1
ATOM 817 O O . LEU A 1 108 ? -5.954 -4.910 11.720 1.00 83.81 108 LEU A O 1
ATOM 821 N N . ARG A 1 109 ? -5.835 -4.842 13.964 1.00 85.94 109 ARG A N 1
ATOM 822 C CA . ARG A 1 109 ? -4.388 -4.603 13.992 1.00 85.94 109 ARG A CA 1
ATOM 823 C C . ARG A 1 109 ? -3.603 -5.769 13.385 1.00 85.94 109 ARG A C 1
ATOM 825 O O . ARG A 1 109 ? -2.623 -5.525 12.687 1.00 85.94 109 ARG A O 1
ATOM 832 N N . LYS A 1 110 ? -4.043 -7.014 13.605 1.00 86.88 110 LYS A N 1
ATOM 833 C CA . LYS A 1 110 ? -3.430 -8.206 12.991 1.00 86.88 110 LYS A CA 1
ATOM 834 C C . LYS A 1 110 ? -3.638 -8.237 11.480 1.00 86.88 110 LYS A C 1
ATOM 836 O O . LYS A 1 110 ? -2.709 -8.573 10.760 1.00 86.88 110 LYS A O 1
ATOM 841 N N . VAL A 1 111 ? -4.823 -7.857 10.997 1.00 85.75 111 VAL A N 1
ATOM 842 C CA . VAL A 1 111 ? -5.117 -7.816 9.552 1.00 85.75 111 VA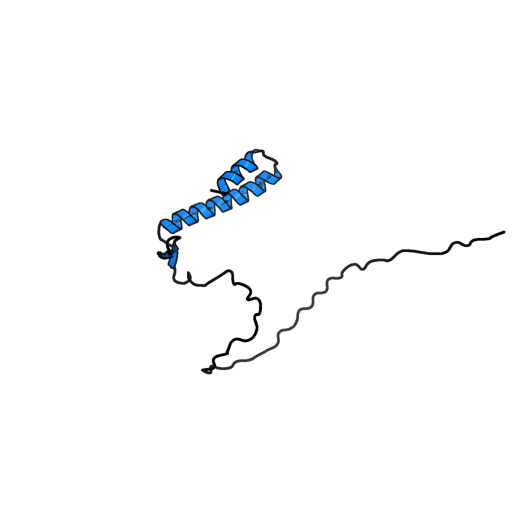L A CA 1
ATOM 843 C C . VAL A 1 111 ? -4.235 -6.794 8.829 1.00 85.75 111 VAL A C 1
ATOM 845 O O . VAL A 1 111 ? -3.770 -7.070 7.731 1.00 85.75 111 VAL A O 1
ATOM 848 N N . LYS A 1 112 ? -3.945 -5.643 9.449 1.00 83.75 112 LYS A N 1
ATOM 849 C CA . LYS A 1 112 ? -3.060 -4.614 8.873 1.00 83.75 112 LYS A CA 1
ATOM 850 C C . LYS A 1 112 ? -1.586 -5.044 8.784 1.00 83.75 112 LYS A C 1
ATOM 852 O O . LYS A 1 112 ? -0.846 -4.456 8.005 1.00 83.75 112 LYS A O 1
ATOM 857 N N . SER A 1 113 ? -1.132 -5.990 9.612 1.00 79.31 113 SER A N 1
ATOM 858 C CA . SER A 1 113 ? 0.282 -6.402 9.648 1.00 79.31 113 SER A CA 1
ATOM 859 C C . SER A 1 113 ? 0.639 -7.515 8.660 1.00 79.31 113 SER A C 1
ATOM 861 O O . SER A 1 113 ? 1.764 -8.012 8.719 1.00 79.31 113 SER A O 1
ATOM 863 N N . VAL A 1 114 ? -0.323 -7.958 7.848 1.00 59.72 114 VAL A N 1
ATOM 864 C CA . VAL A 1 114 ? -0.116 -8.896 6.735 1.00 59.72 114 VAL A CA 1
ATOM 865 C C . VAL A 1 114 ? 0.401 -8.120 5.533 1.00 59.72 114 VAL A C 1
ATOM 867 O O . VAL A 1 114 ? 1.387 -8.597 4.931 1.00 59.72 114 VAL A O 1
#

Secondary structure (DSSP, 8-state):
--------------------------------------PPP----------S---TTTTSEEE-TTS-EEETTSHHHHHHHHHHHHHHHHHHHHHHHHTTT-TTHHHHHHHHT-